Protein AF-A0A2I0HGD9-F1 (afdb_monomer_lite)

InterPro domains:
  IPR001480 Bulb-type lectin domain [PF01453] (27-64)
  IPR001480 Bulb-type lectin domain [PS50927] (1-65)
  IPR036426 Bulb-type lectin domain superfamily [G3DSA:2.90.10.10] (1-65)
  IPR036426 Bulb-type lectin domain superfamily [SSF51110] (12-65)

pLDDT: mean 95.07, std 2.76, range [87.06, 98.06]
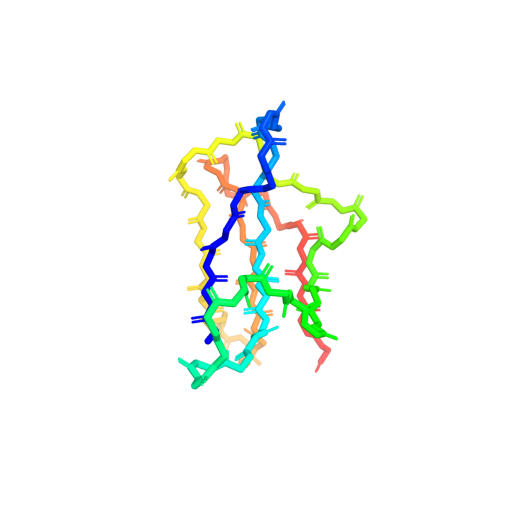
Structure (mmCIF, N/CA/C/O backbone):
data_AF-A0A2I0HGD9-F1
#
_entry.id   AF-A0A2I0HGD9-F1
#
loop_
_atom_site.group_PDB
_atom_site.id
_atom_site.type_symbol
_atom_site.label_atom_id
_atom_site.label_alt_id
_atom_site.label_comp_id
_atom_site.label_asym_id
_atom_site.label_entity_id
_atom_site.label_seq_id
_atom_site.pdbx_PDB_ins_code
_atom_site.Cartn_x
_atom_site.Cartn_y
_atom_site.Cartn_z
_atom_site.occupancy
_atom_site.B_iso_or_equiv
_atom_site.auth_seq_id
_atom_site.auth_comp_id
_atom_site.auth_asym_id
_atom_site.auth_atom_id
_atom_site.pdbx_PDB_model_num
ATOM 1 N N . MET A 1 1 ? 2.173 -9.430 -4.431 1.00 91.81 1 MET A N 1
ATOM 2 C CA . MET A 1 1 ? 1.285 -8.450 -3.772 1.00 91.81 1 MET A CA 1
ATOM 3 C C . MET A 1 1 ? 2.036 -7.857 -2.604 1.00 91.81 1 MET A C 1
ATOM 5 O O . MET A 1 1 ? 2.799 -8.577 -1.970 1.00 91.81 1 MET A O 1
ATOM 9 N N . GLY A 1 2 ? 1.808 -6.585 -2.306 1.00 95.19 2 GLY A N 1
ATOM 10 C CA . GLY A 1 2 ? 2.349 -5.963 -1.108 1.00 95.19 2 GLY A CA 1
ATOM 11 C C . GLY A 1 2 ? 2.18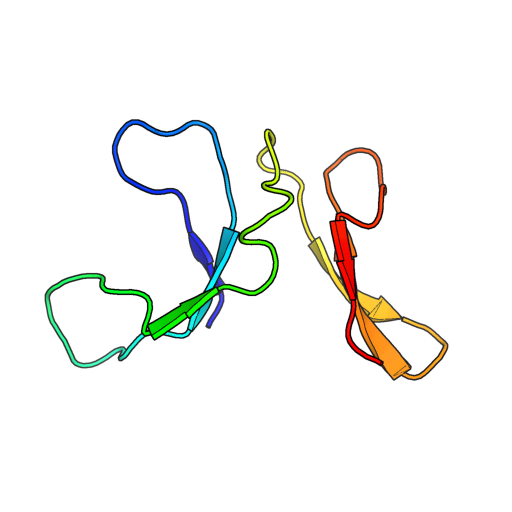3 -4.455 -1.114 1.00 95.19 2 GLY A C 1
ATOM 12 O O . GLY A 1 2 ? 1.540 -3.885 -1.999 1.00 95.19 2 GLY A O 1
ATOM 13 N N . PHE A 1 3 ? 2.782 -3.826 -0.110 1.00 96.12 3 PHE A N 1
ATOM 14 C CA . PHE A 1 3 ? 2.866 -2.379 -0.045 1.00 96.12 3 PHE A CA 1
ATOM 15 C C . PHE A 1 3 ? 3.900 -1.830 -1.029 1.00 96.12 3 PHE A C 1
ATOM 17 O O . PHE A 1 3 ? 4.977 -2.404 -1.170 1.00 96.12 3 PHE A O 1
ATOM 24 N N . PHE A 1 4 ? 3.613 -0.676 -1.623 1.00 95.62 4 PHE A N 1
ATOM 25 C CA . PHE A 1 4 ? 4.565 0.086 -2.425 1.00 95.62 4 PHE A CA 1
ATOM 26 C C . PHE A 1 4 ? 4.325 1.593 -2.300 1.00 95.62 4 PHE A C 1
ATOM 28 O O . PHE A 1 4 ? 3.236 2.038 -1.929 1.00 95.62 4 PHE A O 1
ATOM 35 N N . THR A 1 5 ? 5.353 2.363 -2.648 1.00 95.62 5 THR A N 1
ATOM 36 C CA . THR A 1 5 ? 5.329 3.826 -2.693 1.00 95.62 5 THR A CA 1
ATOM 37 C C . THR A 1 5 ? 5.814 4.260 -4.077 1.00 95.62 5 THR A C 1
ATOM 39 O O . THR A 1 5 ? 6.948 3.930 -4.432 1.00 95.62 5 THR A O 1
ATOM 42 N N . PRO A 1 6 ? 4.989 4.949 -4.890 1.00 93.31 6 PRO A N 1
ATOM 43 C CA . PRO A 1 6 ? 5.428 5.501 -6.167 1.00 93.31 6 PRO A CA 1
ATOM 44 C C . PRO A 1 6 ? 6.618 6.445 -5.987 1.00 93.31 6 PRO A C 1
ATOM 46 O O . PRO A 1 6 ? 6.703 7.163 -4.988 1.00 93.31 6 PRO A O 1
ATOM 49 N N . ASN A 1 7 ? 7.525 6.467 -6.964 1.00 92.00 7 ASN A N 1
ATOM 50 C CA . ASN A 1 7 ? 8.727 7.291 -6.885 1.00 92.00 7 ASN A CA 1
ATOM 51 C C . ASN A 1 7 ? 8.370 8.777 -6.686 1.00 92.00 7 ASN A C 1
ATOM 53 O O . ASN A 1 7 ? 7.496 9.306 -7.371 1.00 92.00 7 ASN A O 1
ATOM 57 N N . GLY A 1 8 ? 9.026 9.437 -5.729 1.00 90.00 8 GLY A N 1
ATOM 58 C CA . GLY A 1 8 ? 8.755 10.835 -5.374 1.00 90.00 8 GLY A CA 1
ATOM 59 C C . GLY A 1 8 ? 7.449 11.083 -4.603 1.00 90.00 8 GLY A C 1
ATOM 60 O O . GLY A 1 8 ? 7.099 12.238 -4.373 1.00 90.00 8 GLY A O 1
ATOM 61 N N . SER A 1 9 ? 6.724 10.038 -4.190 1.00 92.00 9 SER A N 1
ATOM 62 C CA . SER A 1 9 ? 5.496 10.165 -3.400 1.00 92.00 9 SER A CA 1
ATOM 63 C C . SER A 1 9 ? 5.718 9.851 -1.920 1.00 92.00 9 SER A C 1
ATOM 65 O O . SER A 1 9 ? 6.513 8.982 -1.573 1.00 92.00 9 SER A O 1
ATOM 67 N N . LYS A 1 10 ? 4.954 10.509 -1.039 1.00 92.50 10 LYS A N 1
ATOM 68 C CA . LYS A 1 10 ? 4.793 10.100 0.371 1.00 92.50 10 LYS A CA 1
ATOM 69 C C . LYS A 1 10 ? 3.661 9.081 0.571 1.00 92.50 10 LYS A C 1
ATOM 71 O O . LYS A 1 10 ? 3.463 8.594 1.676 1.00 92.50 10 LYS A O 1
ATOM 76 N N . TYR A 1 11 ? 2.896 8.797 -0.484 1.00 96.00 11 TYR A N 1
ATOM 77 C CA . TYR A 1 11 ? 1.701 7.968 -0.420 1.00 96.00 11 TYR A CA 1
ATOM 78 C C . TYR A 1 11 ? 2.018 6.498 -0.632 1.00 96.00 11 TYR A C 1
ATOM 80 O O . TYR A 1 11 ? 2.704 6.119 -1.583 1.00 96.00 11 TYR A O 1
ATOM 88 N N . ARG A 1 12 ? 1.460 5.667 0.240 1.00 96.44 12 ARG A N 1
ATOM 89 C CA . ARG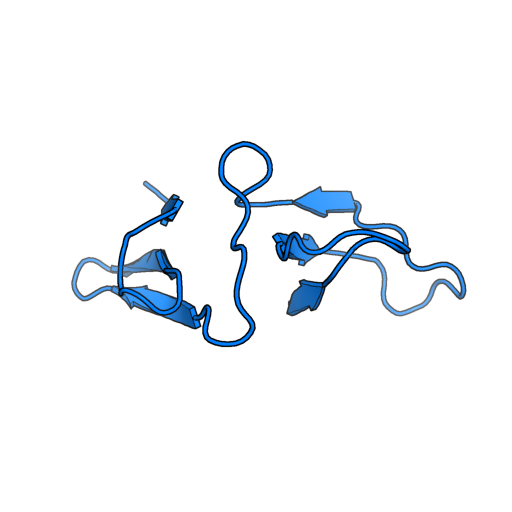 A 1 12 ? 1.655 4.228 0.244 1.00 96.44 12 ARG A CA 1
ATOM 90 C C . ARG A 1 12 ? 0.366 3.501 -0.121 1.00 96.44 12 ARG A C 1
ATOM 92 O O . ARG A 1 12 ? -0.730 3.845 0.332 1.00 96.44 12 ARG A O 1
ATOM 99 N N . TYR A 1 13 ? 0.527 2.466 -0.932 1.00 97.31 13 TYR A N 1
ATOM 100 C CA . TYR A 1 13 ? -0.562 1.700 -1.519 1.00 97.31 13 TYR A CA 1
ATOM 101 C C . TYR A 1 13 ? -0.327 0.207 -1.362 1.00 97.31 13 TYR A C 1
ATOM 103 O O . TYR A 1 13 ? 0.814 -0.234 -1.241 1.00 97.31 13 TYR A O 1
ATOM 111 N N . VAL A 1 14 ? -1.400 -0.574 -1.421 1.00 97.69 14 VAL A N 1
ATOM 112 C CA . VAL A 1 14 ? -1.356 -2.031 -1.553 1.00 97.69 14 VAL A CA 1
ATOM 113 C C . VAL A 1 14 ? -1.700 -2.386 -2.989 1.00 97.69 14 VAL A C 1
ATOM 115 O O . VAL A 1 14 ? -2.733 -1.962 -3.510 1.00 97.69 14 VAL A O 1
ATOM 118 N N . GLY A 1 15 ? -0.838 -3.165 -3.637 1.00 97.44 15 GLY A N 1
ATOM 119 C CA . GLY A 1 15 ? -1.029 -3.539 -5.031 1.00 97.44 15 GLY A CA 1
ATOM 120 C C . GLY A 1 15 ? -0.573 -4.946 -5.374 1.00 97.44 15 GLY A C 1
ATOM 121 O O . GLY A 1 15 ? 0.041 -5.664 -4.578 1.00 97.44 15 GLY A O 1
ATOM 122 N N . ILE A 1 16 ? -0.888 -5.329 -6.605 1.00 96.56 16 ILE A N 1
ATOM 123 C CA . ILE A 1 16 ? -0.466 -6.572 -7.248 1.00 96.56 16 ILE A CA 1
ATOM 124 C C . ILE A 1 16 ? 0.339 -6.194 -8.489 1.00 96.56 16 ILE A C 1
ATOM 126 O O . ILE A 1 16 ? -0.021 -5.262 -9.201 1.00 96.56 16 ILE A O 1
ATOM 130 N N . TRP A 1 17 ? 1.426 -6.914 -8.742 1.00 96.25 17 TRP A N 1
ATOM 131 C CA . TRP A 1 17 ? 2.315 -6.738 -9.890 1.00 96.25 17 TRP A CA 1
ATOM 132 C C . TRP A 1 17 ? 2.877 -8.098 -10.314 1.00 96.25 17 TRP A C 1
ATOM 134 O O . TRP A 1 17 ? 2.851 -9.058 -9.534 1.00 96.25 17 TRP A O 1
ATOM 144 N N . TYR A 1 18 ? 3.397 -8.176 -11.538 1.00 94.75 18 TYR A N 1
ATOM 145 C CA . TYR A 1 18 ? 4.114 -9.354 -12.022 1.00 94.75 18 TYR A CA 1
ATOM 146 C C . TYR A 1 18 ? 5.527 -9.388 -11.436 1.00 94.75 18 TYR A C 1
ATOM 148 O O . TYR A 1 18 ? 6.312 -8.474 -11.657 1.00 94.75 18 TYR A O 1
ATOM 156 N N . ASN A 1 19 ? 5.872 -10.456 -10.714 1.00 90.06 19 ASN A N 1
ATOM 157 C CA . ASN A 1 19 ? 7.190 -10.586 -10.077 1.00 90.06 19 ASN A CA 1
ATOM 158 C C . ASN A 1 19 ? 8.333 -10.880 -11.068 1.00 90.06 19 ASN A C 1
ATOM 160 O O . ASN A 1 19 ? 9.498 -10.710 -10.735 1.00 90.06 19 ASN A O 1
ATOM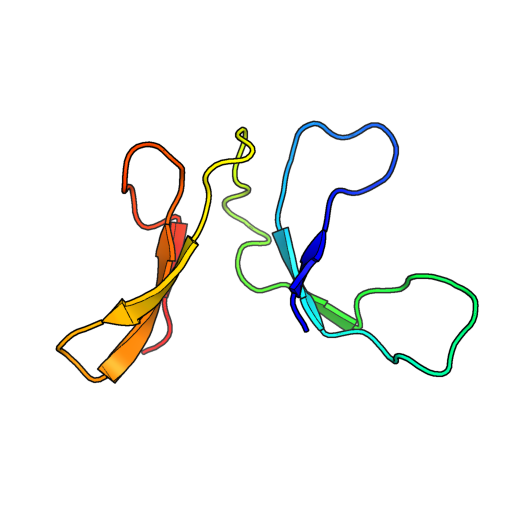 164 N N . ASN A 1 20 ? 7.998 -11.333 -12.279 1.00 92.81 20 ASN A N 1
ATOM 165 C CA . ASN A 1 20 ? 8.975 -11.753 -13.287 1.00 92.81 20 ASN A CA 1
ATOM 166 C C . ASN A 1 20 ? 9.311 -10.636 -14.292 1.00 92.81 20 ASN A C 1
ATOM 168 O O . ASN A 1 20 ? 10.045 -10.884 -15.245 1.00 92.81 20 ASN A O 1
ATOM 172 N N . TYR A 1 21 ? 8.753 -9.435 -14.113 1.00 90.75 21 TYR A N 1
ATOM 173 C CA . TYR A 1 21 ? 9.056 -8.272 -14.944 1.00 90.75 21 TYR A CA 1
ATOM 174 C C . TYR A 1 21 ? 10.063 -7.357 -14.229 1.00 90.75 21 TYR A C 1
ATOM 176 O O . TYR A 1 21 ? 9.910 -7.116 -13.032 1.00 90.75 21 TYR A O 1
ATOM 184 N N . PRO A 1 22 ? 11.085 -6.841 -14.938 1.00 87.69 22 PRO A N 1
ATOM 185 C CA . PRO A 1 22 ? 12.128 -6.007 -14.337 1.00 87.69 22 PRO A CA 1
ATOM 186 C C . PRO A 1 22 ? 11.612 -4.627 -13.916 1.00 87.69 22 PRO A C 1
ATOM 188 O O . PRO A 1 22 ? 12.149 -4.013 -12.998 1.00 87.69 22 PRO A O 1
ATOM 191 N N . GLU A 1 23 ? 10.572 -4.136 -14.586 1.00 90.62 23 GLU A N 1
ATOM 192 C CA . GLU A 1 23 ? 9.931 -2.874 -14.255 1.00 90.62 23 GLU A CA 1
ATOM 193 C C . GLU A 1 23 ? 8.816 -3.096 -13.231 1.00 90.62 23 GLU A C 1
ATOM 195 O O . GLU A 1 23 ? 7.923 -3.928 -13.419 1.00 90.62 23 GLU A O 1
ATOM 200 N N . PHE A 1 24 ? 8.850 -2.320 -12.147 1.00 91.50 24 PHE A N 1
ATOM 201 C CA . PHE A 1 24 ? 7.768 -2.311 -11.175 1.00 91.50 24 PHE A CA 1
ATOM 202 C C . PHE A 1 24 ? 6.542 -1.614 -11.773 1.00 91.50 24 PHE A C 1
ATOM 204 O O . PHE A 1 24 ? 6.472 -0.387 -11.815 1.00 91.50 24 PHE A O 1
ATOM 211 N N . ASN A 1 25 ? 5.562 -2.408 -12.204 1.00 92.62 25 ASN A N 1
ATOM 212 C CA . ASN A 1 25 ? 4.298 -1.908 -12.730 1.00 92.62 25 ASN A CA 1
ATOM 213 C C . ASN A 1 25 ? 3.105 -2.583 -12.021 1.00 92.62 25 ASN A C 1
ATOM 215 O O . ASN A 1 25 ? 2.821 -3.761 -12.279 1.00 92.62 25 ASN A O 1
ATOM 219 N N . PRO A 1 26 ? 2.413 -1.888 -11.098 1.00 95.00 26 PRO A N 1
ATOM 220 C CA . PRO A 1 26 ? 1.250 -2.442 -10.419 1.00 95.00 26 PRO A CA 1
ATOM 221 C C . PRO A 1 26 ? 0.067 -2.573 -11.389 1.00 95.00 26 PRO A C 1
ATOM 223 O O . PRO A 1 26 ? -0.424 -1.589 -11.934 1.00 95.00 26 PRO A O 1
ATOM 226 N N . VAL A 1 27 ? -0.439 -3.795 -11.560 1.00 96.50 27 VAL A N 1
ATOM 227 C CA . VAL A 1 27 ? -1.609 -4.098 -12.407 1.00 96.50 27 VAL A CA 1
ATOM 228 C C . VAL A 1 27 ? -2.936 -3.868 -11.685 1.00 96.50 27 VAL A C 1
ATOM 230 O O . VAL A 1 27 ? -3.979 -3.720 -12.316 1.00 96.50 27 VAL A O 1
ATOM 233 N N . TRP A 1 28 ? -2.904 -3.824 -10.352 1.00 97.00 28 TRP A N 1
ATOM 234 C CA . TRP A 1 28 ? -4.062 -3.546 -9.510 1.00 97.00 28 TRP A CA 1
ATOM 235 C C . TRP A 1 28 ? -3.631 -2.847 -8.217 1.00 97.00 28 TRP A C 1
ATOM 237 O O . TRP A 1 28 ? -2.555 -3.136 -7.688 1.00 97.00 28 TRP A O 1
ATOM 247 N N . VAL A 1 29 ? -4.467 -1.933 -7.717 1.00 97.94 29 VAL A N 1
ATOM 248 C CA . VAL A 1 29 ? -4.219 -1.127 -6.511 1.00 97.94 29 VAL A CA 1
ATOM 249 C C . VAL A 1 29 ? -5.507 -1.059 -5.693 1.00 97.94 29 VAL A C 1
ATOM 251 O O . VAL A 1 29 ? -6.521 -0.626 -6.231 1.00 97.94 29 VAL A O 1
ATOM 254 N N . ALA A 1 30 ? -5.453 -1.465 -4.422 1.00 98.06 30 ALA A N 1
ATOM 255 C CA . ALA A 1 30 ? -6.617 -1.528 -3.535 1.00 98.06 30 ALA A CA 1
ATOM 256 C C . ALA A 1 30 ? -7.079 -0.132 -3.098 1.00 98.06 30 ALA A C 1
ATOM 258 O O . ALA A 1 30 ? -8.164 0.319 -3.432 1.00 98.06 30 ALA A O 1
ATOM 259 N N . ASN A 1 31 ? -6.216 0.580 -2.376 1.00 97.62 31 ASN A N 1
ATOM 260 C CA . ASN A 1 31 ? -6.511 1.863 -1.749 1.00 97.62 31 ASN A CA 1
ATOM 261 C C . ASN A 1 31 ? -6.109 3.044 -2.651 1.00 97.62 31 ASN A C 1
ATOM 263 O O . ASN A 1 31 ? -5.439 3.977 -2.208 1.00 97.62 31 ASN A O 1
ATOM 267 N N . ARG A 1 32 ? -6.470 2.984 -3.940 1.00 96.75 32 ARG A N 1
ATOM 268 C CA . ARG A 1 32 ? -6.093 3.998 -4.942 1.00 96.75 32 ARG A CA 1
ATOM 269 C C . ARG A 1 32 ? -6.674 5.377 -4.609 1.00 96.75 32 ARG A C 1
ATOM 271 O O . ARG A 1 32 ? -6.012 6.383 -4.833 1.00 96.75 32 ARG A O 1
ATOM 278 N N . GLU A 1 33 ? -7.881 5.411 -4.057 1.00 97.12 33 GLU A N 1
ATOM 279 C CA . GLU A 1 33 ? -8.634 6.624 -3.727 1.00 97.12 33 GLU A CA 1
ATOM 280 C C . GLU A 1 33 ? -8.259 7.193 -2.350 1.00 97.12 33 GLU A C 1
ATOM 282 O O . GLU A 1 33 ? -8.399 8.392 -2.115 1.00 97.12 33 GLU A O 1
ATOM 287 N N . ARG A 1 34 ? -7.791 6.338 -1.430 1.00 97.44 34 ARG A N 1
ATOM 288 C CA . ARG A 1 34 ? -7.433 6.700 -0.048 1.00 97.44 34 ARG A CA 1
ATOM 289 C C . ARG A 1 34 ? -6.036 6.164 0.302 1.00 97.44 34 ARG A C 1
ATOM 291 O O . ARG A 1 34 ? -5.912 5.117 0.946 1.00 97.44 34 ARG A O 1
ATOM 298 N N . PRO A 1 35 ? -4.966 6.845 -0.144 1.00 96.62 35 PRO A N 1
ATOM 299 C CA . PRO A 1 35 ? -3.601 6.437 0.165 1.00 96.62 35 PRO A CA 1
ATOM 300 C C . PRO A 1 35 ? -3.269 6.560 1.654 1.00 96.62 35 PRO A C 1
ATOM 302 O O . PRO A 1 35 ? -3.842 7.382 2.366 1.00 96.62 35 PRO A O 1
ATOM 305 N N . ILE A 1 36 ? -2.276 5.791 2.102 1.00 97.31 36 ILE A N 1
ATOM 306 C CA . ILE A 1 36 ? -1.716 5.897 3.456 1.00 97.31 36 ILE A CA 1
ATOM 307 C C . ILE A 1 36 ? -0.537 6.878 3.424 1.00 97.31 36 ILE A C 1
ATOM 309 O O . ILE A 1 36 ? 0.315 6.777 2.543 1.00 97.31 36 ILE A O 1
ATOM 313 N N . GLU A 1 37 ? -0.471 7.826 4.361 1.00 93.81 37 GLU A N 1
ATOM 314 C CA . GLU A 1 37 ? 0.623 8.817 4.425 1.00 93.81 37 GLU A CA 1
ATOM 315 C C . GLU A 1 37 ? 1.818 8.378 5.291 1.00 93.81 37 GLU A C 1
ATOM 317 O O . GLU A 1 37 ? 2.848 9.049 5.308 1.00 93.81 37 GLU A O 1
ATOM 322 N N . ASP A 1 38 ? 1.687 7.272 6.025 1.00 87.06 38 ASP A N 1
ATOM 323 C CA . ASP A 1 38 ? 2.695 6.768 6.958 1.00 87.06 38 ASP A CA 1
ATOM 324 C C . ASP A 1 38 ? 3.305 5.412 6.541 1.00 87.06 38 ASP A C 1
ATOM 326 O O . ASP A 1 38 ? 2.929 4.768 5.556 1.00 87.06 38 ASP A O 1
ATOM 330 N N . SER A 1 39 ? 4.295 4.962 7.314 1.00 88.38 39 SER A N 1
ATOM 331 C CA . SER A 1 39 ? 4.953 3.662 7.146 1.00 88.38 39 SER A CA 1
ATOM 332 C C . SER A 1 39 ? 4.344 2.543 8.006 1.00 88.38 39 SER A C 1
ATOM 334 O O . SER A 1 39 ? 4.826 1.409 7.962 1.00 88.38 39 SER A O 1
ATOM 336 N N . LEU A 1 40 ? 3.278 2.830 8.755 1.00 93.44 40 LEU A N 1
ATOM 337 C CA . LEU A 1 40 ? 2.683 1.958 9.771 1.00 93.44 40 LEU A CA 1
ATOM 338 C C . LEU A 1 40 ? 1.407 1.248 9.303 1.00 93.44 40 LEU A C 1
ATOM 340 O O . LEU A 1 40 ? 0.840 0.464 10.067 1.00 93.44 40 LEU A O 1
ATOM 344 N N . GLY A 1 41 ? 0.977 1.489 8.063 1.00 94.44 41 GLY A N 1
ATOM 345 C CA . GLY A 1 41 ? -0.177 0.821 7.473 1.00 94.44 41 GLY A CA 1
ATOM 346 C C . GLY A 1 41 ? -0.119 -0.711 7.526 1.00 94.44 41 GLY A C 1
ATOM 347 O O . GLY A 1 41 ? 0.949 -1.325 7.418 1.00 94.44 41 GLY A O 1
ATOM 348 N N . LYS A 1 42 ? -1.291 -1.337 7.677 1.00 96.12 42 LYS A N 1
ATOM 349 C CA . LYS A 1 42 ? -1.458 -2.789 7.844 1.00 96.12 42 LYS A CA 1
ATOM 350 C C . LYS A 1 42 ? -2.477 -3.351 6.864 1.00 96.12 42 LYS A C 1
ATOM 352 O O . LYS A 1 42 ? -3.469 -2.701 6.555 1.00 96.12 42 LYS A O 1
ATOM 357 N N . VAL A 1 43 ? -2.225 -4.582 6.427 1.00 96.88 43 VAL A N 1
ATOM 358 C CA . VAL A 1 43 ? -3.180 -5.431 5.705 1.00 96.88 43 VAL A CA 1
ATOM 359 C C . VAL A 1 43 ? -3.523 -6.594 6.624 1.00 96.88 43 VAL A C 1
ATOM 361 O O . VAL A 1 43 ? -2.611 -7.265 7.109 1.00 96.88 43 VAL A O 1
ATOM 364 N N . MET A 1 44 ? -4.806 -6.823 6.885 1.00 96.56 44 MET A N 1
ATOM 365 C CA . MET A 1 44 ? -5.260 -7.906 7.759 1.00 96.56 44 MET A CA 1
ATOM 366 C C . MET A 1 44 ? -6.631 -8.437 7.349 1.00 96.56 44 MET A C 1
ATOM 368 O O . MET A 1 44 ? -7.369 -7.761 6.638 1.00 96.56 44 MET A O 1
ATOM 372 N N . ILE A 1 45 ? -6.962 -9.635 7.826 1.00 97.50 45 ILE A N 1
ATOM 373 C CA . ILE A 1 45 ? -8.327 -10.162 7.788 1.00 97.50 45 ILE A CA 1
ATOM 374 C C . ILE A 1 45 ? -9.025 -9.719 9.076 1.00 97.50 45 ILE A C 1
ATOM 376 O O . ILE A 1 45 ? -8.499 -9.962 10.166 1.00 97.50 45 ILE A O 1
ATOM 380 N N . SER A 1 46 ? -10.148 -9.014 8.959 1.00 96.56 46 SER A N 1
ATOM 381 C CA . SER A 1 46 ? -10.989 -8.630 10.096 1.00 96.56 46 SER A CA 1
ATOM 382 C C . SER A 1 46 ? -11.807 -9.814 10.612 1.00 96.56 46 SER A C 1
ATOM 384 O O . SER A 1 46 ? -11.877 -10.870 9.987 1.00 96.56 46 SER A O 1
ATOM 386 N N . GLU A 1 47 ? -12.413 -9.654 11.789 1.00 96.38 47 GLU A N 1
ATOM 387 C CA . GLU A 1 47 ? -13.184 -10.719 12.449 1.00 96.38 47 GLU A CA 1
ATOM 388 C C . GLU A 1 47 ? -14.379 -11.210 11.617 1.00 96.38 47 GLU A C 1
ATOM 390 O O . GLU A 1 47 ? -14.765 -12.371 11.722 1.00 96.38 47 GLU A O 1
ATOM 395 N N . ASP A 1 48 ? -14.929 -10.352 10.758 1.00 96.00 48 ASP A N 1
ATOM 396 C CA . ASP A 1 48 ? -15.999 -10.674 9.807 1.00 96.00 48 ASP A CA 1
ATOM 397 C C . ASP A 1 48 ? -15.499 -11.378 8.527 1.00 96.00 48 ASP A C 1
ATOM 399 O O . ASP A 1 48 ? -16.296 -11.711 7.654 1.00 96.00 48 ASP A O 1
ATOM 403 N N . GLY A 1 49 ? -14.191 -11.632 8.413 1.00 97.25 49 GLY A N 1
ATOM 404 C CA . GLY A 1 49 ? -13.567 -12.310 7.278 1.00 97.25 49 GLY A CA 1
ATOM 405 C C . GLY A 1 49 ? -13.156 -11.391 6.126 1.00 97.25 49 GLY A C 1
ATOM 406 O O . GLY A 1 49 ? -12.563 -11.874 5.159 1.00 97.25 49 GLY A O 1
ATOM 407 N N . ASN A 1 50 ? -13.409 -10.083 6.222 1.00 97.88 50 ASN A N 1
ATOM 408 C CA . ASN A 1 50 ? -13.044 -9.134 5.178 1.00 97.88 50 ASN A CA 1
ATOM 409 C C . ASN A 1 50 ? -11.547 -8.802 5.169 1.00 97.88 50 ASN A C 1
ATOM 411 O O . ASN A 1 50 ? -10.881 -8.738 6.201 1.00 97.88 50 ASN A O 1
ATOM 415 N N . LEU A 1 51 ? -10.998 -8.553 3.979 1.00 97.12 51 LEU A N 1
ATOM 416 C CA . LEU A 1 51 ? -9.661 -7.989 3.838 1.00 97.12 51 LEU A CA 1
ATOM 417 C C . LEU A 1 51 ? -9.737 -6.489 4.104 1.00 97.12 51 LEU A C 1
ATOM 419 O O . LEU A 1 51 ? -10.426 -5.770 3.386 1.00 97.12 51 LEU A O 1
ATOM 423 N N . VAL A 1 52 ? -8.985 -6.012 5.091 1.00 97.94 52 VAL A N 1
ATOM 424 C CA . VAL A 1 52 ? -8.981 -4.610 5.510 1.00 97.94 52 VAL A CA 1
ATOM 425 C C . VAL A 1 52 ? -7.578 -4.025 5.415 1.00 97.94 52 VAL A C 1
ATOM 427 O O . VAL A 1 52 ? -6.585 -4.650 5.802 1.00 97.94 52 VAL A O 1
ATOM 430 N N . ILE A 1 53 ? -7.510 -2.793 4.914 1.00 97.75 53 ILE A N 1
ATOM 431 C CA . ILE A 1 53 ? -6.308 -1.965 4.902 1.00 97.75 53 ILE A CA 1
ATOM 432 C C . ILE A 1 53 ? -6.526 -0.802 5.867 1.00 97.75 53 ILE A C 1
ATOM 434 O O . ILE A 1 53 ? -7.482 -0.037 5.719 1.00 97.75 53 ILE A O 1
ATOM 438 N N . MET A 1 54 ? -5.621 -0.660 6.835 1.00 96.75 54 MET A N 1
ATOM 439 C CA . MET A 1 54 ? -5.639 0.426 7.817 1.00 96.75 54 MET A CA 1
ATOM 440 C C . MET A 1 54 ? -4.363 1.256 7.738 1.00 96.75 54 MET A C 1
ATOM 442 O O . MET A 1 54 ? -3.300 0.725 7.403 1.00 96.75 54 MET A O 1
ATOM 446 N N . ASP A 1 55 ? -4.459 2.536 8.082 1.00 95.94 55 ASP A N 1
ATOM 447 C CA . ASP A 1 55 ? -3.294 3.394 8.305 1.00 95.94 55 ASP A CA 1
ATOM 448 C C . ASP A 1 55 ? -2.690 3.205 9.716 1.00 95.94 55 ASP A C 1
ATOM 450 O O . ASP A 1 55 ? -3.150 2.384 10.520 1.00 95.94 55 ASP A O 1
ATOM 454 N N . GLY A 1 56 ? -1.640 3.963 10.043 1.00 94.12 56 GLY A N 1
ATOM 455 C CA . GLY A 1 56 ? -1.001 3.933 11.359 1.00 94.12 56 GLY A CA 1
ATOM 456 C C . GLY A 1 56 ? -1.875 4.443 12.507 1.00 94.12 56 GLY A C 1
ATOM 457 O O . GLY A 1 56 ? -1.585 4.143 13.668 1.00 94.12 56 GLY A O 1
ATOM 458 N N . LYS A 1 57 ? -2.956 5.173 12.209 1.00 95.12 57 LYS A N 1
ATOM 459 C CA . LYS A 1 57 ? -3.958 5.638 13.181 1.00 95.12 57 LYS A CA 1
ATOM 460 C C . LYS A 1 57 ? -5.071 4.616 13.408 1.00 95.12 57 LYS A C 1
ATOM 462 O O . LYS A 1 57 ? -5.889 4.820 14.302 1.00 95.12 57 LYS A O 1
ATOM 467 N N . LYS A 1 58 ? -5.025 3.483 12.695 1.00 93.44 58 LYS A N 1
ATOM 468 C CA . LYS A 1 58 ? -6.041 2.421 12.669 1.00 93.44 58 LYS A CA 1
ATO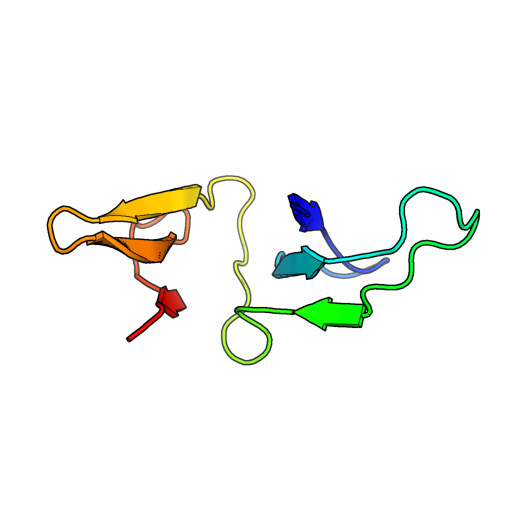M 469 C C . LYS A 1 58 ? -7.326 2.828 11.940 1.00 93.44 58 LYS A C 1
ATOM 471 O O . LYS A 1 58 ? -8.344 2.159 12.107 1.00 93.44 58 LYS A O 1
ATOM 476 N N . ASP A 1 59 ? -7.279 3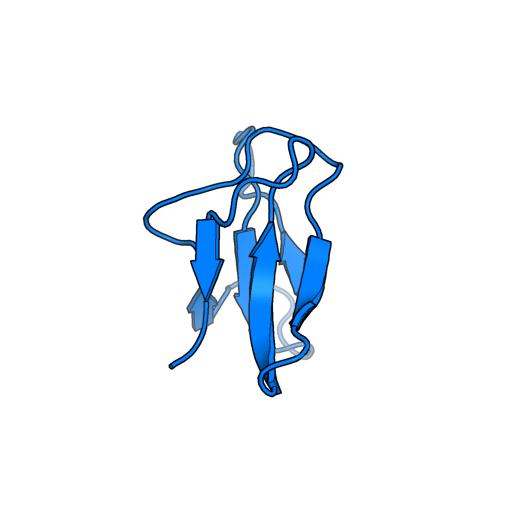.870 11.114 1.00 95.56 59 ASP A N 1
ATOM 477 C CA . ASP A 1 59 ? -8.402 4.230 10.256 1.00 95.56 59 ASP A CA 1
ATOM 478 C C . ASP A 1 59 ? -8.453 3.279 9.056 1.00 95.56 59 ASP A C 1
ATOM 480 O O . ASP A 1 59 ? -7.447 3.047 8.379 1.00 95.56 59 ASP A O 1
ATOM 484 N N . VAL A 1 60 ? -9.637 2.729 8.769 1.00 96.50 60 VAL A N 1
ATOM 485 C CA . VAL A 1 60 ? -9.852 1.883 7.588 1.00 96.50 60 VAL A CA 1
ATOM 486 C C . VAL A 1 60 ? -9.862 2.756 6.337 1.00 96.50 60 VAL A C 1
ATOM 488 O O . VAL A 1 60 ? -10.731 3.618 6.152 1.00 96.50 60 VAL A O 1
ATOM 491 N N . VAL A 1 61 ? -8.895 2.517 5.453 1.00 97.44 61 VAL A N 1
ATOM 492 C CA . VAL A 1 61 ? -8.773 3.232 4.175 1.00 97.44 61 VAL A CA 1
ATOM 493 C C . VAL A 1 61 ? -9.395 2.459 3.016 1.00 97.44 61 VAL A C 1
ATOM 495 O O . VAL A 1 61 ? -9.814 3.076 2.039 1.00 97.44 61 VAL A O 1
ATOM 498 N N . TRP A 1 62 ? -9.493 1.131 3.132 1.00 98.00 62 TRP A N 1
ATOM 499 C CA . TRP A 1 62 ? -10.112 0.249 2.142 1.00 98.00 62 TRP A CA 1
ATOM 500 C C . TRP A 1 62 ? -10.516 -1.087 2.783 1.00 98.00 62 TRP A C 1
ATOM 502 O O . TRP A 1 62 ? -9.808 -1.579 3.667 1.00 98.00 62 TRP A O 1
ATOM 512 N N . SER A 1 63 ? -11.606 -1.694 2.313 1.00 97.88 63 SER A N 1
ATOM 513 C CA . SER A 1 63 ? -12.012 -3.056 2.675 1.00 97.88 63 SER A CA 1
ATOM 514 C C . SER A 1 63 ? -12.617 -3.799 1.482 1.00 97.88 63 SER A C 1
ATOM 516 O O . SER A 1 63 ? -13.112 -3.174 0.541 1.00 97.88 63 SER A O 1
ATOM 518 N N . SER A 1 64 ? -12.597 -5.132 1.532 1.00 96.75 64 SER A N 1
ATOM 519 C CA . SER A 1 64 ? -13.488 -5.962 0.714 1.00 96.75 64 SER A CA 1
ATOM 520 C C . SER A 1 64 ? -14.938 -5.882 1.214 1.00 96.75 64 SER A C 1
ATOM 522 O O . SER A 1 64 ? -15.205 -5.255 2.242 1.00 96.75 64 SER A O 1
ATOM 524 N N . ASN A 1 65 ? -15.849 -6.513 0.466 1.00 91.06 65 ASN A N 1
ATOM 525 C CA . ASN A 1 65 ? -17.256 -6.691 0.829 1.00 91.06 65 ASN A CA 1
ATOM 526 C C . ASN A 1 65 ? -17.535 -8.130 1.254 1.00 91.06 65 ASN A C 1
ATOM 528 O O . ASN A 1 65 ? -16.953 -9.026 0.595 1.00 91.06 65 ASN A O 1
#

Secondary structure (DSSP, 8-state):
-EEE--TT---BEEEEE-TT-SS--EEEESSSSS-B-SS--EEEE-TTS-EEEE-TT--EEEE--

Sequence (65 aa):
MGFFTPNGSKYRYVGIWYNNYPEFNPVWVANRERPIEDSLGKVMISEDGNLVIMDGKKDVVWSSN

Radius of gyration: 12.18 Å; chains: 1; bounding box: 29×23×28 Å

Organism: Punica granatum (NCBI:txid22663)

Foldseek 3Di:
DQKDAPPPGLWIWGFDDDPPDPDDDGPDTFLPVFTANDPQWDWDQDPVRKTFIAHNVRDTSGIDD